Protein 3TJQ (pdb70)

Solvent-accessible surface area: 7248 Å² total; per-residue (Å²): 131,64,83,162,203,52,86,100,112,195,43,73,130,65,66,150,52,2,130,1,3,75,14,134,38,106,60,54,17,12,46,30,54,6,13,39,64,54,30,42,0,24,169,166,80,22,47,15,2,102,43,26,108,40,66,97,121,260,95,10,99,1,61,18,84,41,86,82,67,10,13,0,60,53,96,92,76,32,62,12,66,9,69,2,62,20,11,13,40,142,18,58,121,104,173,163,91,54,20,98,63,122,112,164,26,100

Organism: Homo sapiens (NCBI:txid9606)

GO terms:
  GO:0005576 extracellular region (C, EXP)
  GO:0005886 plasma membrane (C, EXP)
  GO:0005576 extracellular region (C, TAS)
  GO:0004252 serine-type endopeptidase activity (F, TAS)
  GO:0042802 identical protein binding (F, IPI)
  GO:0005515 protein binding (F, IPI)
  GO:0031012 extracellular matrix (C, HDA)
  GO:0005886 plasma membrane (C, IDA)
  GO:0140677 molecular function activator activity (F, EXP)
  GO:0070062 extracellular exosome (C, HDA)

Sequence (106 aa):
GCPDRCEPARCPPQPEHCEGGRARDACGCCEVCGAPEGAACGLQEGPCGEGLQCVVPFAGLCVCASSEPVCGSDANTYANLCQLRAASRRSERRLHRPPVIVLQRGA

Structure (mmCIF, N/CA/C/O backbone):
data_3TJQ
#
_entry.id   3TJQ
#
_cell.length_a   72.085
_cell.length_b   72.085
_cell.length_c   41.289
_cell.angle_alpha   90.00
_cell.angle_beta   90.00
_cell.angle_gamma   120.00
#
_symmetry.space_group_name_H-M   'P 31 2 1'
#
loop_
_entity.id
_entity.type
_entity.pdbx_description
1 polymer 'Serine protease HTRA1'
2 non-polymer 'PLATINUM (II) ION'
3 non-polymer 'CHLORIDE ION'
4 non-polymer 'THIOCYANATE ION'
5 non-polymer GLYCEROL
6 water water
#
loop_
_atom_site.group_PDB
_atom_site.id
_atom_site.type_symbol
_atom_site.label_atom_id
_atom_site.label_alt_id
_atom_site.label_comp_id
_atom_site.label_asym_id
_atom_site.label_entity_id
_atom_site.label_seq_id
_atom_site.pdbx_PDB_ins_code
_atom_site.Cartn_x
_atom_site.Cartn_y
_atom_site.Cartn_z
_atom_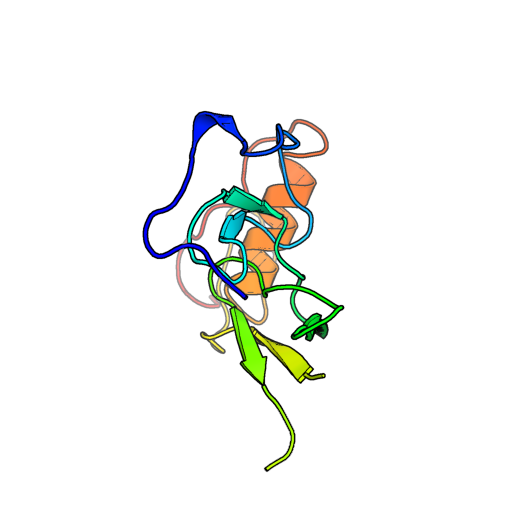site.occupancy
_atom_site.B_iso_or_equiv
_atom_site.auth_seq_id
_atom_site.auth_comp_id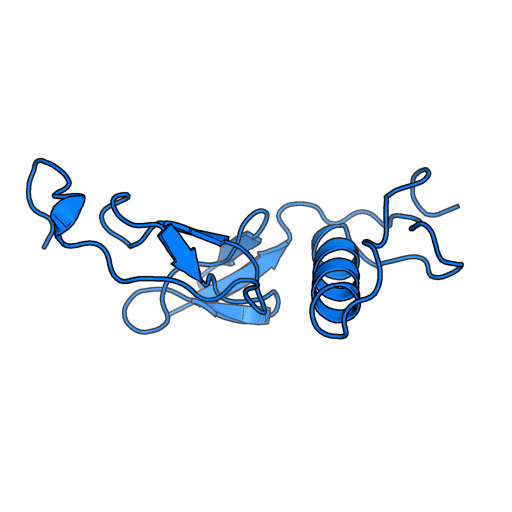
_atom_site.auth_asym_id
_atom_site.auth_atom_id
_atom_site.pdbx_PDB_model_num
ATOM 1 N N . GLY A 1 18 ? -4.693 22.904 24.532 1.00 72.71 36 GLY A N 1
ATOM 2 C CA . GLY A 1 18 ? -6.108 22.450 24.405 1.00 72.22 36 GLY A CA 1
ATOM 3 C C . GLY A 1 18 ? -6.956 23.430 23.617 1.00 66.79 36 GLY A C 1
ATOM 4 O O . GLY A 1 18 ? -7.690 24.232 24.197 1.00 66.73 36 GLY A O 1
ATOM 5 N N . CYS A 1 19 ? -6.852 23.358 22.292 1.00 61.81 37 CYS A N 1
ATOM 6 C CA . CYS A 1 19 ? -7.578 24.260 21.398 1.00 56.05 37 CYS A CA 1
ATOM 7 C C . CYS A 1 19 ? -8.790 23.602 20.742 1.00 55.05 37 CYS A C 1
ATOM 8 O O . CYS A 1 19 ? -8.702 22.463 20.268 1.00 51.27 37 CYS A O 1
ATOM 11 N N . PRO A 1 20 ? -9.918 24.333 20.689 1.00 53.30 38 PRO A N 1
ATOM 12 C CA . PRO A 1 20 ? -11.067 23.870 19.916 1.00 52.92 38 PRO A CA 1
ATOM 13 C C . PRO A 1 20 ? -10.694 23.801 18.436 1.00 52.04 38 PRO A C 1
ATOM 14 O O . PRO A 1 20 ? -9.876 24.603 17.972 1.00 51.49 38 PRO A O 1
ATOM 18 N N . ASP A 1 21 ? -11.280 22.849 17.709 1.00 48.21 39 ASP A N 1
ATOM 19 C CA . ASP A 1 21 ? -10.958 22.638 16.292 1.00 43.99 39 ASP A CA 1
ATOM 20 C C . ASP A 1 21 ? -11.202 23.867 15.421 1.00 36.58 39 ASP A C 1
ATOM 21 O O . ASP A 1 21 ? -10.555 24.030 14.391 1.00 35.64 39 ASP A O 1
ATOM 26 N N . ARG A 1 22 ? -12.150 24.710 15.828 1.00 34.20 40 ARG A N 1
ATOM 27 C CA . ARG A 1 22 ? -12.414 25.955 15.120 1.00 30.57 40 ARG A CA 1
ATOM 28 C C . ARG A 1 22 ? -12.420 27.167 16.069 1.00 30.66 40 ARG A C 1
ATOM 29 O O . ARG A 1 22 ? -13.135 27.193 17.071 1.00 33.65 40 ARG A O 1
ATOM 37 N N . CYS A 1 23 ? -11.593 28.148 15.738 1.00 21.55 41 CYS A N 1
ATOM 38 C CA . CYS A 1 23 ? -11.581 29.460 16.386 1.00 26.15 41 CYS A CA 1
ATOM 39 C C . CYS A 1 23 ? -12.982 30.042 16.568 1.00 27.44 41 CYS A C 1
ATOM 40 O O . CYS A 1 23 ? -13.821 29.963 15.672 1.00 26.66 41 CYS A O 1
ATOM 43 N N . GLU A 1 24 ? -13.212 30.617 17.745 1.00 25.26 42 GLU A N 1
ATOM 44 C CA . GLU A 1 24 ? -14.498 31.212 18.121 1.00 28.40 42 GLU A CA 1
ATOM 45 C C . GLU A 1 24 ? -14.306 32.711 18.338 1.00 23.25 42 GLU A C 1
ATOM 46 O O . GLU A 1 24 ? -14.007 33.163 19.460 1.00 24.85 42 GLU A O 1
ATOM 52 N N . PRO A 1 25 ? -14.448 33.493 17.25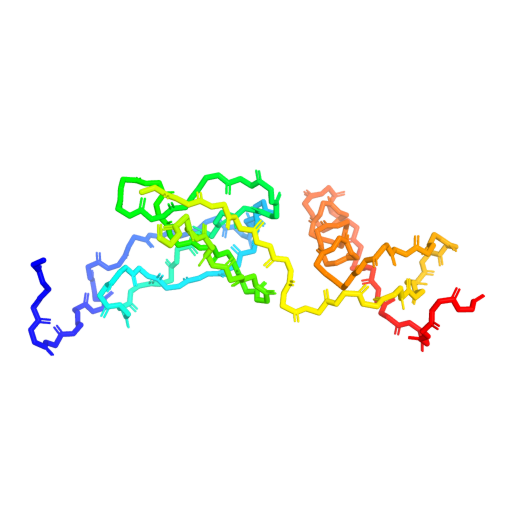4 1.00 25.81 43 PRO A N 1
ATOM 53 C CA . PRO A 1 25 ? -14.037 34.899 17.239 1.00 30.57 43 PRO A CA 1
ATOM 54 C C . PRO A 1 25 ? -14.817 35.778 18.196 1.00 26.84 43 PRO A C 1
ATOM 55 O O . PRO A 1 25 ? -14.290 36.780 18.671 1.00 23.11 43 PRO A O 1
ATOM 59 N N . ALA A 1 26 ? -16.068 35.423 18.465 1.00 31.60 44 ALA A N 1
ATOM 60 C CA . ALA A 1 26 ? -16.913 36.229 19.340 1.00 35.00 44 ALA A CA 1
ATOM 61 C C . ALA A 1 26 ? -16.450 36.142 20.792 1.00 32.09 44 ALA A C 1
ATOM 62 O O . ALA A 1 26 ? -16.945 36.861 21.647 1.00 38.71 44 ALA A O 1
ATOM 64 N N . ARG A 1 27 ? -15.496 35.252 21.052 1.00 37.58 45 ARG A N 1
ATOM 65 C CA . ARG A 1 27 ? -14.920 35.082 22.377 1.00 38.17 45 ARG A CA 1
ATOM 66 C C . ARG A 1 27 ? -13.563 35.771 22.522 1.00 40.20 45 ARG A C 1
ATOM 67 O O . ARG A 1 27 ? -12.916 35.655 23.563 1.00 35.70 45 ARG A O 1
ATOM 75 N N . CYS A 1 28 ? -13.136 36.493 21.489 1.00 26.03 46 CYS A N 1
ATOM 76 C CA . CYS A 1 28 ? -11.813 37.111 21.507 1.00 24.96 46 CYS A CA 1
ATOM 77 C C . CYS A 1 28 ? -11.787 38.396 22.328 1.00 26.03 46 CYS A C 1
ATOM 78 O O . CYS A 1 28 ? -12.648 39.246 22.167 1.00 30.66 46 CYS A O 1
ATOM 81 N N . PRO A 1 29 ? -10.786 38.542 23.220 1.00 31.62 47 PRO A N 1
ATOM 82 C CA . PRO A 1 29 ? -10.758 39.707 24.094 1.00 28.39 47 PRO A CA 1
ATOM 83 C C . PRO A 1 29 ? -10.425 40.981 23.330 1.00 27.12 47 PRO A C 1
ATOM 84 O O . PRO A 1 29 ? -9.678 40.938 22.357 1.00 29.58 47 PRO A O 1
ATOM 88 N N . PRO A 1 30 ? -10.988 42.113 23.762 1.00 28.70 48 PRO A N 1
ATOM 89 C CA . PRO A 1 30 ? -10.638 43.383 23.168 1.00 23.20 48 PRO A CA 1
ATOM 90 C C . PRO A 1 30 ? -9.160 43.711 23.439 1.00 23.52 48 PRO A C 1
ATOM 91 O O . PRO A 1 30 ? -8.588 43.257 24.428 1.00 28.19 48 PRO A O 1
ATOM 95 N N . GLN A 1 31 ? -8.566 44.506 22.567 1.00 21.71 49 GLN A N 1
ATOM 96 C CA . GLN A 1 31 ? -7.117 44.707 22.575 1.00 20.33 49 GLN A CA 1
ATOM 97 C C . GLN A 1 31 ? -6.773 46.188 22.742 1.00 25.84 49 GLN A C 1
ATOM 98 O O . GLN A 1 31 ? -7.606 47.045 22.444 1.00 25.03 49 GLN A O 1
ATOM 104 N N . PRO A 1 32 ? -5.556 46.498 23.238 1.00 24.00 50 PRO A N 1
ATOM 105 C CA . PRO A 1 32 ? -5.104 47.884 23.277 1.00 28.89 50 PRO A CA 1
ATOM 106 C C . PRO A 1 32 ? -4.791 48.405 21.871 1.00 30.44 50 PRO A C 1
ATOM 107 O O . PRO A 1 32 ? -4.558 47.611 20.965 1.00 30.14 50 PRO A O 1
ATOM 111 N N . GLU A 1 33 ? -4.775 49.727 21.704 1.00 32.87 51 GLU A N 1
ATOM 112 C CA . GLU A 1 33 ? -4.450 50.344 20.416 1.00 33.66 51 GLU A CA 1
ATOM 113 C C . GLU A 1 33 ? -3.055 49.966 19.938 1.00 32.66 51 GLU A C 1
ATOM 114 O O . GLU A 1 33 ? -2.853 49.727 18.753 1.00 32.06 51 GLU A O 1
ATOM 120 N N . HIS A 1 34 ? -2.099 49.909 20.863 1.00 24.12 52 HIS A N 1
ATOM 121 C CA . HIS A 1 34 ? -0.739 49.496 20.540 1.00 28.09 52 HIS A CA 1
ATOM 122 C C . HIS A 1 34 ? -0.192 48.508 21.565 1.00 28.68 52 HIS A C 1
ATOM 123 O O . HIS A 1 34 ? -0.492 48.600 22.753 1.00 24.48 52 HIS A O 1
ATOM 130 N N . CYS A 1 35 ? 0.628 47.580 21.091 1.00 27.75 53 CYS A N 1
ATOM 131 C CA . CYS A 1 35 ? 1.259 46.580 21.943 1.00 29.66 53 CYS A CA 1
ATOM 132 C C . CYS A 1 35 ? 2.747 46.849 22.000 1.00 28.18 53 CYS A C 1
ATOM 133 O O . CYS A 1 35 ? 3.365 47.132 20.976 1.00 26.43 53 CYS A O 1
ATOM 136 N N . GLU A 1 36 ? 3.307 46.738 23.204 1.00 31.06 54 GLU A N 1
ATOM 137 C CA . GLU A 1 36 ? 4.746 46.871 23.460 1.00 30.73 54 GLU A CA 1
ATOM 138 C C . GLU A 1 36 ? 5.591 46.043 22.480 1.00 25.61 54 GLU A C 1
ATOM 139 O O . GLU A 1 36 ? 6.505 46.561 21.843 1.00 25.72 54 GLU A O 1
ATOM 145 N N . GLY A 1 37 ? 5.275 44.761 22.338 1.00 25.23 55 GLY A N 1
ATOM 146 C CA . GLY A 1 37 ? 6.034 43.905 21.429 1.00 24.63 55 GLY A CA 1
ATOM 147 C C . GLY A 1 37 ? 5.343 43.630 20.111 1.00 27.08 55 GLY A C 1
ATOM 148 O O . GLY A 1 37 ? 5.688 42.668 19.410 1.00 25.82 55 GLY A O 1
ATOM 149 N N . GLY A 1 38 ? 4.372 44.476 19.774 1.00 24.96 56 GLY A N 1
ATOM 150 C CA . GLY A 1 38 ? 3.586 44.314 18.549 1.00 20.41 56 GLY A CA 1
ATOM 151 C C . GLY A 1 38 ? 2.511 43.250 18.654 1.00 30.60 56 GLY A C 1
ATOM 152 O O . GLY A 1 38 ? 2.229 42.733 19.745 1.00 24.02 56 GLY A O 1
ATOM 153 N N . ARG A 1 39 ? 1.921 42.918 17.507 1.00 26.05 57 ARG A N 1
ATOM 154 C CA . ARG A 1 39 ? 0.749 42.039 17.439 1.00 25.52 57 ARG A CA 1
ATOM 155 C C . ARG A 1 39 ? 1.150 40.584 17.311 1.00 20.89 57 ARG A C 1
ATOM 156 O O . ARG A 1 39 ? 2.263 40.267 16.894 1.00 25.31 57 ARG A O 1
ATOM 164 N N . ALA A 1 40 ? 0.224 39.704 17.675 1.00 21.82 58 ALA A N 1
ATOM 165 C CA . ALA A 1 40 ? 0.401 38.272 17.524 1.00 20.87 58 ALA A CA 1
ATOM 166 C C . ALA A 1 40 ? -0.954 37.599 17.600 1.00 18.10 58 ALA A C 1
ATOM 167 O O . ALA A 1 40 ? -1.963 38.242 17.921 1.00 21.60 58 ALA A O 1
ATOM 169 N N . ARG A 1 41 ? -0.965 36.298 17.338 1.00 21.90 59 ARG A N 1
ATOM 170 C CA . ARG A 1 41 ? -2.143 35.460 17.572 1.00 21.12 59 ARG A CA 1
ATOM 171 C C . ARG A 1 41 ? -1.930 34.593 18.809 1.00 26.02 59 ARG A C 1
ATOM 172 O O . ARG A 1 41 ? -0.786 34.295 19.185 1.00 28.85 59 ARG A O 1
ATOM 180 N N . ASP A 1 42 ? -3.027 34.191 19.439 1.00 25.45 60 ASP A N 1
ATOM 181 C CA . ASP A 1 42 ? -2.957 33.289 20.582 1.00 28.44 60 ASP A CA 1
ATOM 182 C C . ASP A 1 42 ? -2.458 31.906 20.158 1.00 33.89 60 ASP A C 1
ATOM 183 O O . ASP A 1 42 ? -2.298 31.634 18.964 1.00 28.89 60 ASP A O 1
ATOM 188 N N . ALA A 1 43 ? -2.215 31.031 21.131 1.00 35.41 61 ALA A N 1
ATOM 189 C CA . ALA A 1 43 ? -1.617 29.719 20.851 1.00 37.30 61 ALA A CA 1
ATOM 190 C C . ALA A 1 43 ? -2.498 28.816 19.983 1.00 37.97 61 ALA A C 1
ATOM 191 O O . ALA A 1 43 ? -2.012 27.856 19.383 1.00 39.81 61 ALA A O 1
ATOM 193 N N . CYS A 1 44 ? -3.789 29.136 19.913 1.00 34.74 62 CYS A N 1
ATOM 194 C CA . CYS A 1 44 ? -4.726 28.422 19.052 1.00 38.16 62 CYS A CA 1
ATOM 195 C C . CYS A 1 44 ? -4.793 29.023 17.636 1.00 35.30 62 CYS A C 1
ATOM 196 O O . CYS A 1 44 ? -5.496 28.501 16.768 1.00 34.70 62 CYS A O 1
ATOM 199 N N . GLY A 1 45 ? -4.037 30.098 17.407 1.00 27.44 63 GLY A N 1
ATOM 200 C CA . GLY A 1 45 ? -4.088 30.836 16.139 1.00 28.23 63 GLY A CA 1
ATOM 201 C C . GLY A 1 45 ? -5.463 31.444 15.892 1.00 25.84 63 GLY A C 1
ATOM 202 O O . GLY A 1 45 ? -5.895 31.586 14.747 1.00 26.83 63 GLY A O 1
ATOM 203 N N . CYS A 1 46 ? -6.143 31.804 16.976 1.00 23.06 64 CYS A N 1
ATOM 204 C CA . CYS A 1 46 ? -7.487 32.363 16.902 1.00 22.04 64 CYS A CA 1
ATOM 205 C C . CYS A 1 46 ? -7.508 33.889 17.077 1.00 22.23 64 CYS A C 1
ATOM 206 O O . CYS A 1 46 ? -7.708 34.626 16.108 1.00 19.84 64 CYS A O 1
ATOM 209 N N . CYS A 1 47 ? -7.294 34.368 18.299 1.00 21.03 65 CYS A N 1
ATOM 210 C CA . CYS A 1 47 ? -7.471 35.788 18.595 1.00 22.20 65 CYS A CA 1
ATOM 211 C C . CYS A 1 47 ? -6.187 36.581 18.449 1.00 22.33 65 CYS A C 1
ATOM 212 O O . CYS A 1 47 ? -5.093 36.087 18.722 1.00 23.06 65 CYS A O 1
ATOM 215 N N . GLU A 1 48 ? -6.349 37.833 18.055 1.00 23.56 66 GLU A N 1
ATOM 216 C CA . GLU A 1 48 ? -5.269 38.798 18.084 1.00 28.16 66 GLU A CA 1
ATOM 217 C C . GLU A 1 48 ? -4.955 39.142 19.545 1.00 26.95 66 GLU A C 1
ATOM 218 O O . GLU A 1 48 ? -5.863 39.408 20.333 1.00 29.87 66 GLU A O 1
ATOM 224 N N . VAL A 1 49 ? -3.675 39.096 19.905 1.00 19.22 67 VAL A N 1
ATOM 225 C CA . VAL A 1 49 ? -3.208 39.379 21.277 1.00 25.97 67 VAL A CA 1
ATOM 226 C C . VAL A 1 49 ? -1.902 40.170 21.195 1.00 28.09 67 VAL A C 1
ATOM 227 O O . VAL A 1 49 ? -1.266 40.193 20.141 1.00 22.78 67 VAL A O 1
ATOM 231 N N . CYS A 1 50 ? -1.489 40.819 22.285 1.00 18.83 68 CYS A N 1
ATOM 232 C CA . CYS A 1 50 ? -0.173 41.457 22.272 1.00 18.87 68 CYS A CA 1
ATOM 233 C C . CYS A 1 50 ? 0.894 40.388 22.338 1.00 19.37 68 CYS A C 1
ATOM 234 O O . CYS A 1 50 ? 0.771 39.427 23.098 1.00 21.25 68 CYS A O 1
ATOM 237 N N . GLY A 1 51 ? 1.941 40.551 21.538 1.00 19.15 69 GLY A N 1
ATOM 238 C CA . GLY A 1 51 ? 3.043 39.605 21.548 1.00 23.81 69 GLY A CA 1
ATOM 239 C C . GLY A 1 51 ? 4.178 40.072 22.437 1.00 25.42 69 GLY A C 1
ATOM 240 O O . GLY A 1 51 ? 4.313 41.265 22.726 1.00 28.66 69 GLY A O 1
ATOM 241 N N . ALA A 1 52 ? 4.991 39.121 22.877 1.00 22.39 70 ALA A N 1
ATOM 242 C CA . ALA A 1 52 ? 6.182 39.411 23.668 1.00 24.37 70 ALA A CA 1
ATOM 243 C C . ALA A 1 52 ? 7.218 40.146 22.815 1.00 25.63 70 ALA A C 1
ATOM 244 O O . ALA A 1 52 ? 7.405 39.810 21.650 1.00 23.34 70 ALA A O 1
ATOM 246 N N . PRO A 1 53 ? 7.870 41.172 23.388 1.00 28.38 71 PRO A N 1
ATOM 247 C CA . PRO A 1 53 ? 8.930 41.913 22.714 1.00 23.73 71 PRO A CA 1
ATOM 248 C C . PRO A 1 53 ? 10.242 41.147 22.547 1.00 24.25 71 PRO A C 1
ATOM 249 O O . PRO A 1 53 ? 10.445 40.099 23.163 1.00 22.34 71 PRO A O 1
ATOM 253 N N . GLU A 1 54 ? 11.131 41.679 21.710 1.00 24.12 72 GLU A N 1
ATOM 254 C CA . GLU A 1 54 ? 12.474 41.128 21.559 1.00 25.25 72 GLU A CA 1
ATOM 255 C C . GLU A 1 54 ? 13.146 41.054 22.914 1.00 25.07 72 GLU A C 1
ATOM 256 O O . GLU A 1 54 ? 13.078 41.998 23.713 1.00 26.80 72 GLU A O 1
ATOM 262 N N . GLY A 1 55 ? 13.784 39.917 23.167 1.00 22.59 73 GLY A N 1
ATOM 263 C CA . GLY A 1 55 ? 14.495 39.687 24.413 1.00 21.38 73 GLY A CA 1
ATOM 264 C C . GLY A 1 55 ? 13.618 39.296 25.587 1.00 23.71 73 GLY A C 1
ATOM 265 O O . GLY A 1 55 ? 14.129 39.029 26.659 1.00 22.30 73 GLY A O 1
ATOM 266 N N . ALA A 1 56 ? 12.301 39.260 25.395 1.00 25.31 74 ALA A N 1
ATOM 267 C CA . ALA A 1 56 ? 11.387 38.834 26.457 1.00 25.53 74 ALA A CA 1
ATOM 268 C C . ALA A 1 56 ? 11.067 37.338 26.390 1.00 25.72 74 ALA A C 1
ATOM 269 O O . ALA A 1 56 ? 11.261 36.704 25.363 1.00 20.73 74 ALA A O 1
ATOM 271 N N . ALA A 1 57 ? 10.554 36.799 27.490 1.00 19.41 75 ALA A N 1
ATOM 272 C CA . ALA A 1 57 ? 10.230 35.377 27.608 1.00 20.35 75 ALA A CA 1
ATOM 273 C C . ALA A 1 57 ? 9.004 35.018 26.783 1.00 22.72 75 ALA A C 1
ATOM 274 O O . ALA A 1 57 ? 8.054 35.788 26.705 1.00 21.40 75 ALA A O 1
ATOM 276 N N . CYS A 1 58 ? 9.039 33.845 26.159 1.00 18.45 76 CYS A N 1
ATOM 277 C CA . CYS A 1 58 ? 7.930 33.395 25.338 1.00 18.05 76 CYS A CA 1
ATOM 278 C C . CYS A 1 58 ? 7.636 31.927 25.586 1.00 21.12 76 CYS A C 1
ATOM 279 O O . CYS A 1 58 ? 8.467 31.198 26.128 1.00 23.55 76 CYS A O 1
ATOM 282 N N . GLY A 1 59 ? 6.468 31.487 25.134 1.00 22.78 77 GLY A N 1
ATOM 283 C CA . GLY A 1 59 ? 6.137 30.072 25.184 1.00 27.50 77 GLY A CA 1
ATOM 284 C C . GLY A 1 59 ? 5.329 29.732 26.413 1.00 43.63 77 GLY A C 1
ATOM 285 O O . GLY A 1 59 ? 5.573 30.277 27.511 1.00 42.08 77 GLY A O 1
ATOM 286 N N . LEU A 1 60 ? 4.374 28.819 26.219 1.00 44.47 78 LEU A N 1
ATOM 287 C CA . LEU A 1 60 ? 3.545 28.276 27.297 1.00 46.57 78 LEU A CA 1
ATOM 288 C C . LEU A 1 60 ? 2.825 29.382 28.059 1.00 45.63 78 LEU A C 1
ATOM 289 O O . LEU A 1 60 ? 1.898 30.011 27.541 1.00 42.56 78 LEU A O 1
ATOM 294 N N . GLN A 1 61 ? 3.278 29.614 29.289 1.00 43.52 79 GLN A N 1
ATOM 295 C CA . GLN A 1 61 ? 2.731 30.650 30.144 1.00 37.50 79 GLN A CA 1
ATOM 296 C C . GLN A 1 61 ? 3.044 32.063 29.665 1.00 35.66 79 GLN A C 1
ATOM 297 O O . GLN A 1 61 ? 2.253 32.991 29.862 1.00 36.85 79 GLN A O 1
ATOM 303 N N . GLU A 1 62 ? 4.193 32.220 29.020 1.00 27.01 80 GLU A N 1
ATOM 304 C CA . GLU A 1 62 ? 4.710 33.547 28.687 1.00 25.24 80 GLU A CA 1
ATOM 305 C C . GLU A 1 62 ? 4.099 34.132 27.403 1.00 28.18 80 GLU A C 1
ATOM 306 O O . GLU A 1 62 ? 4.193 35.336 27.165 1.00 30.16 80 GLU A O 1
ATOM 312 N N . GLY A 1 63 ? 3.473 33.278 26.593 1.00 31.82 81 GLY A N 1
ATOM 313 C CA . GLY A 1 63 ? 2.737 33.720 25.404 1.00 33.63 81 GLY A CA 1
ATOM 314 C C . GLY A 1 63 ? 3.586 33.812 24.142 1.00 30.99 81 GLY A C 1
ATOM 315 O O . GLY A 1 63 ? 4.780 33.525 24.173 1.00 25.20 81 GLY A O 1
ATOM 316 N N . PRO A 1 64 ? 2.968 34.198 23.010 1.00 29.60 82 PRO A N 1
ATOM 317 C CA . PRO A 1 64 ? 3.726 34.284 21.754 1.00 24.44 82 PRO A CA 1
ATOM 318 C C . PRO A 1 64 ? 4.573 35.542 21.625 1.00 17.54 82 PRO A C 1
ATOM 319 O O . PRO A 1 64 ? 4.273 36.560 22.241 1.00 19.13 82 PRO A O 1
ATOM 323 N N . CYS A 1 65 ? 5.608 35.465 20.799 1.00 19.39 83 CYS A N 1
ATOM 324 C CA . CYS A 1 65 ? 6.377 36.644 20.397 1.00 24.18 83 CYS A CA 1
ATOM 325 C C . CYS A 1 65 ? 5.556 37.478 19.422 1.00 25.17 83 CYS A C 1
ATOM 326 O O . CYS A 1 65 ? 4.740 36.930 18.677 1.00 19.09 83 CYS A O 1
ATOM 329 N N . GLY A 1 66 ? 5.777 38.792 19.418 1.00 22.53 84 GLY A N 1
ATOM 330 C CA . GLY A 1 66 ? 5.111 39.695 18.465 1.00 26.35 84 GLY A CA 1
ATOM 331 C C . GLY A 1 66 ? 5.579 39.508 17.030 1.00 25.95 84 GLY A C 1
ATOM 332 O O . GLY A 1 66 ? 6.503 38.739 16.781 1.00 19.90 84 GLY A O 1
ATOM 333 N N . GLU A 1 67 ? 4.948 40.204 16.078 1.00 19.49 85 GLU A N 1
ATOM 334 C CA . GLU A 1 67 ? 5.318 40.061 14.650 1.00 28.23 85 GLU A CA 1
ATOM 335 C C . GLU A 1 67 ? 6.815 40.261 14.432 1.00 26.34 85 GLU A C 1
ATOM 336 O O . GLU A 1 67 ? 7.427 41.161 15.031 1.00 26.30 85 GLU A O 1
ATOM 342 N N . GLY A 1 68 ? 7.394 39.402 13.596 1.00 21.06 86 GLY A N 1
ATOM 343 C CA . GLY A 1 68 ? 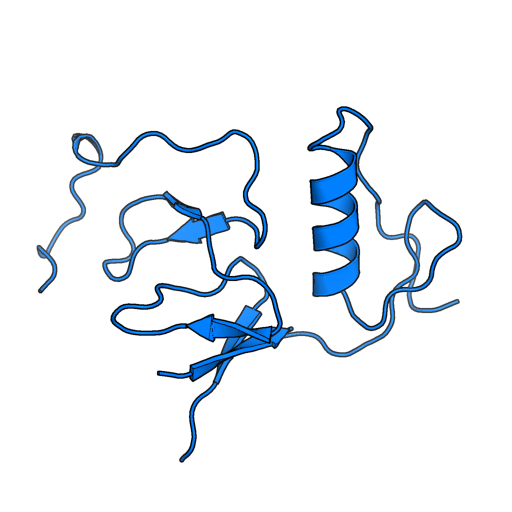8.806 39.500 13.208 1.00 27.74 86 GLY A CA 1
ATOM 344 C C . GLY A 1 68 ? 9.796 38.868 14.183 1.00 29.47 86 GLY A C 1
ATOM 345 O O . GLY A 1 68 ? 11.013 38.939 13.989 1.00 23.33 86 GLY A O 1
ATOM 346 N N . LEU A 1 69 ? 9.268 38.245 15.223 1.00 21.04 87 LEU A N 1
ATOM 347 C CA . LEU A 1 69 ? 10.080 37.649 16.267 1.00 22.05 87 LEU A CA 1
ATOM 348 C C . LEU A 1 69 ? 9.828 36.143 16.305 1.00 23.17 87 LEU A C 1
ATOM 349 O O . LEU A 1 69 ? 8.735 35.681 15.992 1.00 23.70 87 LEU A O 1
ATOM 354 N N . GLN A 1 70 ? 10.863 35.386 16.645 1.00 23.19 88 GLN A N 1
ATOM 355 C CA . GLN A 1 70 ? 10.766 33.936 16.733 1.00 25.06 88 GLN A CA 1
ATOM 356 C C . GLN A 1 70 ? 11.104 33.537 18.167 1.00 22.87 88 GLN A C 1
ATOM 357 O O . GLN A 1 70 ? 12.049 34.063 18.742 1.00 19.72 88 GLN A O 1
ATOM 363 N N . CYS A 1 71 ? 10.323 32.624 18.737 1.00 20.00 89 CYS A N 1
ATOM 364 C CA . CYS A 1 71 ? 10.612 32.108 20.072 1.00 23.48 89 CYS A CA 1
ATOM 365 C C . CYS A 1 71 ? 11.699 31.038 19.956 1.00 23.35 89 CYS A C 1
ATOM 366 O O . CYS A 1 71 ? 11.505 30.030 19.272 1.00 23.59 89 CYS A O 1
ATOM 369 N N . VAL A 1 72 ? 12.849 31.266 20.595 1.00 19.38 90 VAL A N 1
ATOM 370 C CA . VAL A 1 72 ? 13.938 30.284 20.568 1.00 18.07 90 VAL A CA 1
ATOM 371 C C . VAL A 1 72 ? 14.122 29.615 21.925 1.00 25.85 90 VAL A C 1
ATOM 372 O O . VAL A 1 72 ? 13.938 30.243 22.961 1.00 24.34 90 VAL A O 1
ATOM 376 N N . VAL A 1 73 ? 14.478 28.332 21.898 1.00 31.54 91 VAL A N 1
ATOM 377 C CA . VAL A 1 73 ? 14.577 27.505 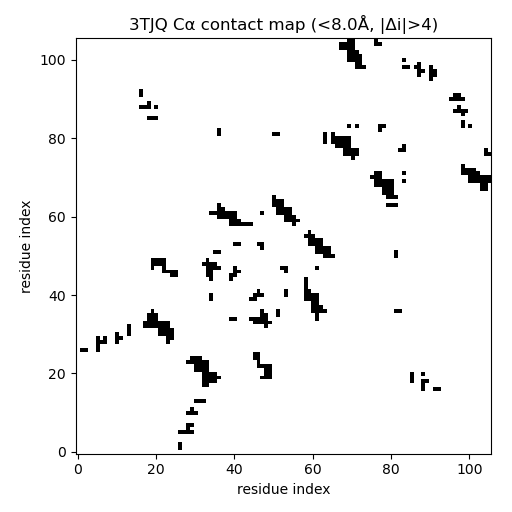23.093 1.00 30.99 91 VAL A CA 1
ATOM 378 C C . VAL A 1 73 ? 15.859 26.677 23.048 1.00 29.16 91 VAL A C 1
ATOM 379 O O . VAL A 1 73 ? 16.341 26.356 21.961 1.00 25.16 91 VAL A O 1
ATOM 383 N N . PRO A 1 74 ? 16.419 26.323 24.224 1.00 33.75 92 PRO A N 1
ATOM 384 C CA . PRO A 1 74 ? 17.572 25.417 24.254 1.00 37.02 92 PRO A CA 1
ATOM 385 C C . PRO A 1 74 ? 17.233 24.056 23.638 1.00 40.59 92 PRO A C 1
ATOM 386 O O . PRO A 1 74 ? 16.139 23.546 23.854 1.00 43.99 92 PRO A O 1
ATOM 390 N N . PHE A 1 75 ? 18.165 23.499 22.868 1.00 37.67 93 PHE A N 1
ATOM 391 C CA . PHE A 1 75 ? 17.973 22.229 22.156 1.00 46.76 93 PHE A CA 1
ATOM 392 C C . PHE A 1 75 ? 18.319 21.046 23.051 1.00 55.96 93 PHE A C 1
ATOM 393 O O . PHE A 1 75 ? 18.671 21.220 24.222 1.00 59.98 93 PHE A O 1
ATOM 401 N N . ALA A 1 89 ? 9.659 27.262 28.026 1.00 36.41 107 ALA A N 1
ATOM 402 C CA . ALA A 1 89 ? 10.117 28.647 28.077 1.00 36.20 107 ALA A CA 1
ATOM 403 C C . ALA A 1 89 ? 11.186 28.943 27.018 1.00 31.48 107 ALA A C 1
ATOM 404 O O . ALA A 1 89 ? 12.065 28.124 26.760 1.00 41.49 107 ALA A O 1
ATOM 406 N N . GLY A 1 90 ? 11.087 30.107 26.388 1.00 26.81 108 GLY A N 1
ATOM 407 C CA . GLY A 1 90 ? 12.088 30.534 25.418 1.00 22.60 108 GLY A CA 1
ATOM 408 C C . GLY A 1 90 ? 12.245 32.037 25.444 1.00 23.04 108 GLY A C 1
ATOM 409 O O . GLY A 1 90 ? 11.632 32.700 26.288 1.00 21.51 108 GLY A O 1
ATOM 410 N N . LEU A 1 91 ? 13.079 32.557 24.535 1.00 18.22 109 LEU A N 1
ATOM 411 C CA . LEU A 1 91 ? 13.290 33.999 24.356 1.00 24.91 109 LEU A CA 1
ATOM 412 C C . LEU A 1 91 ? 12.920 34.428 22.942 1.00 25.16 109 LEU A C 1
ATOM 413 O O . LEU A 1 91 ? 13.119 33.673 21.983 1.00 21.55 109 LEU A O 1
ATOM 418 N N . CYS A 1 92 ? 12.396 35.643 22.812 1.00 21.55 110 CYS A N 1
ATOM 419 C CA . CYS A 1 92 ? 12.066 36.183 21.493 1.00 19.66 110 CYS A CA 1
ATOM 420 C C . CYS A 1 92 ? 13.293 36.836 20.877 1.00 25.40 110 CYS A C 1
ATOM 421 O O . CYS A 1 92 ? 13.946 37.663 21.516 1.00 22.00 110 CYS A O 1
ATOM 424 N N . VAL A 1 93 ? 13.619 36.428 19.654 1.00 21.36 111 VAL A N 1
ATOM 425 C CA . VAL A 1 93 ? 14.708 37.032 18.876 1.00 24.74 111 VAL A CA 1
ATOM 426 C C . VAL A 1 93 ? 14.142 37.535 17.548 1.00 23.36 111 VAL A C 1
ATOM 427 O O . VAL A 1 93 ? 13.174 36.979 17.018 1.00 22.37 111 VAL A O 1
ATOM 431 N N . CYS A 1 94 ? 14.742 38.586 17.011 1.00 24.95 112 CYS A N 1
ATOM 432 C CA . CYS A 1 94 ? 14.270 39.140 15.752 1.00 24.50 112 CYS A CA 1
ATOM 433 C C . CYS A 1 94 ? 14.593 38.169 14.616 1.00 27.03 112 CYS A C 1
ATOM 434 O O . CYS A 1 94 ? 15.715 37.679 14.527 1.00 25.65 112 CYS A O 1
ATOM 437 N N . ALA A 1 95 ? 13.608 37.890 13.765 1.00 22.72 113 ALA A N 1
ATOM 438 C CA . ALA A 1 95 ? 13.819 37.015 12.604 1.00 30.64 113 ALA A CA 1
ATOM 439 C C . ALA A 1 95 ? 14.759 37.625 11.566 1.00 29.98 113 ALA A C 1
ATOM 440 O O . ALA A 1 95 ? 15.312 36.905 10.746 1.00 30.92 113 ALA A O 1
ATOM 442 N N . SER A 1 96 ? 14.931 38.944 11.599 1.00 31.99 114 SER A N 1
ATOM 443 C CA . SER A 1 96 ? 15.966 39.598 10.793 1.00 38.14 114 SER A CA 1
ATOM 444 C C . SER A 1 96 ? 17.042 40.212 11.684 1.00 33.10 114 SER A C 1
ATOM 445 O O . SER A 1 96 ? 16.746 40.735 12.759 1.00 39.34 114 SER A O 1
ATOM 448 N N . SER A 1 97 ? 18.292 40.158 11.236 1.00 36.75 115 SER A N 1
ATOM 449 C CA . SER A 1 97 ? 19.419 40.583 12.066 1.00 35.89 115 SER A CA 1
ATOM 450 C C . SER A 1 97 ? 20.221 41.775 11.514 1.00 41.21 115 SER A C 1
ATOM 451 O O . SER A 1 97 ? 21.224 42.175 12.108 1.00 40.71 115 SER A O 1
ATOM 454 N N . GLU A 1 98 ? 19.783 42.337 10.389 1.00 39.74 116 GLU A N 1
ATOM 455 C CA . GLU A 1 98 ? 20.554 43.377 9.703 1.00 41.25 116 GLU A CA 1
ATOM 456 C C . GLU A 1 98 ? 20.146 44.793 10.101 1.00 40.81 116 GLU A C 1
ATOM 457 O O . GLU A 1 98 ? 18.959 45.061 10.305 1.00 39.60 116 GLU A O 1
ATOM 463 N N . PRO A 1 99 ? 21.130 45.711 10.206 1.00 45.65 117 PRO A N 1
ATOM 464 C CA . PRO A 1 99 ? 20.866 47.111 10.557 1.00 45.63 117 PRO A CA 1
ATOM 465 C C . PRO A 1 99 ? 19.969 47.830 9.551 1.00 46.40 117 PRO A C 1
ATOM 466 O O . PRO A 1 99 ? 20.022 47.541 8.355 1.00 47.77 117 PRO A O 1
ATOM 470 N N . VAL A 1 100 ? 19.149 48.750 10.051 1.00 46.26 118 VAL A N 1
ATOM 471 C CA . VAL A 1 100 ? 18.202 49.502 9.229 1.00 49.32 118 VAL A CA 1
ATOM 472 C C . VAL A 1 100 ? 18.186 50.974 9.649 1.00 49.29 118 VAL A C 1
ATOM 473 O O . VAL A 1 100 ? 18.360 51.283 10.829 1.00 48.70 118 VAL A O 1
ATOM 477 N N . CYS A 1 101 ? 17.973 51.872 8.689 1.00 48.61 119 CYS A N 1
ATOM 478 C CA . CYS A 1 101 ? 17.896 53.305 8.987 1.00 49.60 119 CYS A CA 1
ATOM 479 C C . CYS A 1 101 ? 16.450 53.782 8.924 1.00 49.92 119 CYS A C 1
ATOM 480 O O . CYS A 1 101 ? 15.776 53.625 7.899 1.00 51.29 119 CYS A O 1
ATOM 483 N N . GLY A 1 102 ? 15.982 54.356 10.032 1.00 50.91 120 GLY A N 1
ATOM 484 C CA . GLY A 1 102 ? 14.613 54.845 10.149 1.00 54.75 120 GLY A CA 1
ATOM 485 C C . GLY A 1 102 ? 14.426 56.291 9.727 1.00 61.16 120 GLY A C 1
ATOM 486 O O . GLY A 1 102 ? 15.362 56.934 9.254 1.00 60.92 120 GLY A O 1
ATOM 487 N N . SER A 1 103 ? 13.205 56.791 9.908 1.00 64.47 121 SER A N 1
ATOM 488 C CA . SER A 1 103 ? 12.820 58.148 9.515 1.00 65.27 121 SER A CA 1
ATOM 489 C C . SER A 1 103 ? 13.509 59.220 10.350 1.00 66.91 121 SER A C 1
ATOM 490 O O . SER A 1 103 ? 13.652 60.365 9.915 1.00 68.17 121 SER A O 1
ATOM 493 N N . ASP A 1 104 ? 13.914 58.844 11.558 1.00 66.84 122 ASP A N 1
ATOM 494 C CA . ASP A 1 104 ? 14.792 59.669 12.377 1.00 67.96 122 ASP A CA 1
ATOM 495 C C . ASP A 1 104 ? 16.233 59.511 11.878 1.00 70.12 122 ASP A C 1
ATOM 496 O O . ASP A 1 104 ? 16.461 58.984 10.787 1.00 72.80 122 ASP A O 1
ATOM 501 N N . ALA A 1 105 ? 17.204 59.968 12.658 1.00 76.70 123 ALA A N 1
ATOM 502 C CA . ALA A 1 105 ? 18.602 59.782 12.283 1.00 80.18 123 ALA A CA 1
ATOM 503 C C . ALA A 1 105 ? 19.112 58.411 12.719 1.00 81.72 123 ALA A C 1
ATOM 504 O O . ALA A 1 105 ? 20.035 57.867 12.110 1.00 87.95 123 ALA A O 1
ATOM 506 N N . ASN A 1 106 ? 18.491 57.861 13.762 1.00 79.55 124 ASN A N 1
ATOM 507 C CA . ASN A 1 106 ? 18.952 56.629 14.405 1.00 75.08 124 ASN A CA 1
ATOM 508 C C . ASN A 1 106 ? 18.944 55.386 13.512 1.00 72.13 124 ASN A C 1
ATOM 509 O O . ASN A 1 106 ? 17.934 55.057 12.881 1.00 70.46 124 ASN A O 1
ATOM 514 N N . THR A 1 107 ? 20.091 54.713 13.458 1.00 71.79 125 THR A N 1
ATOM 515 C CA . THR A 1 107 ? 20.195 53.399 12.828 1.00 65.24 125 THR A CA 1
ATOM 516 C C . THR A 1 107 ? 19.864 52.339 13.873 1.00 59.93 125 THR A C 1
ATOM 517 O O . THR A 1 107 ? 20.324 52.413 15.018 1.00 55.77 125 THR A O 1
ATOM 521 N N . TYR A 1 108 ? 19.050 51.366 13.479 1.00 47.48 126 TYR A N 1
ATOM 522 C CA . TYR A 1 108 ? 18.603 50.324 14.395 1.00 44.62 126 TYR A CA 1
ATOM 523 C C . TYR A 1 108 ? 19.318 49.012 14.115 1.00 45.64 126 TYR A C 1
ATOM 524 O O . TYR A 1 108 ? 19.581 48.678 12.958 1.00 47.95 126 TYR A O 1
ATOM 533 N N . ALA A 1 109 ? 19.652 48.297 15.189 1.00 43.42 127 ALA A N 1
ATOM 534 C CA . ALA A 1 109 ? 20.404 47.041 15.118 1.00 43.92 127 ALA A CA 1
ATOM 535 C C . ALA A 1 109 ? 19.670 45.986 14.290 1.00 41.27 127 ALA A C 1
ATOM 536 O O . ALA A 1 109 ? 20.294 45.149 13.633 1.00 41.82 127 ALA A O 1
ATOM 538 N N . ASN A 1 110 ? 18.341 46.038 14.338 1.00 34.53 128 ASN A N 1
ATOM 539 C CA . ASN A 1 110 ? 17.490 45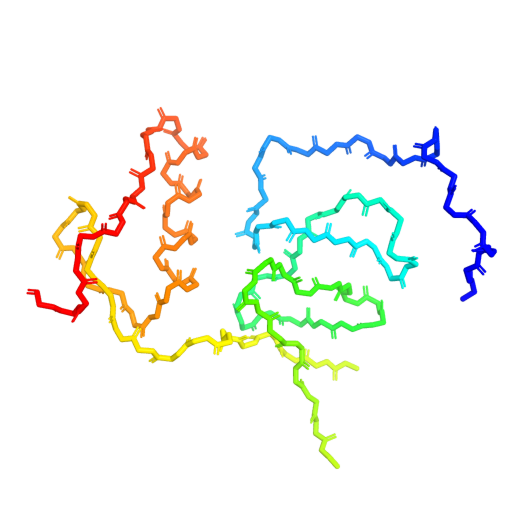.263 13.439 1.00 31.85 128 ASN A CA 1
ATOM 540 C C . ASN A 1 110 ? 16.135 45.937 13.256 1.00 32.82 128 ASN A C 1
ATOM 541 O O . ASN A 1 110 ? 15.861 47.005 13.831 1.00 34.82 128 ASN A O 1
ATOM 546 N N . LEU A 1 111 ? 15.287 45.309 12.454 1.00 31.08 129 LEU A N 1
ATOM 547 C CA . LEU A 1 111 ? 14.010 45.882 12.097 1.00 27.25 129 LEU A CA 1
ATOM 548 C C . LEU A 1 111 ? 12.996 45.755 13.236 1.00 24.95 129 LEU A C 1
ATOM 549 O O . LEU A 1 111 ? 12.077 46.568 13.346 1.00 22.71 129 LEU A O 1
ATOM 554 N N . CYS A 1 112 ? 13.183 44.762 14.102 1.00 28.92 130 CYS A N 1
ATOM 555 C CA . CYS A 1 112 ? 12.360 44.644 15.310 1.00 29.94 130 CYS A CA 1
ATOM 556 C C . CYS A 1 112 ? 12.516 45.854 16.227 1.00 25.71 130 CYS A C 1
ATOM 557 O O . CYS A 1 112 ? 11.526 46.367 16.763 1.00 25.61 130 CYS A O 1
ATOM 560 N N . GLN A 1 113 ? 13.755 46.317 16.383 1.00 26.43 131 GLN 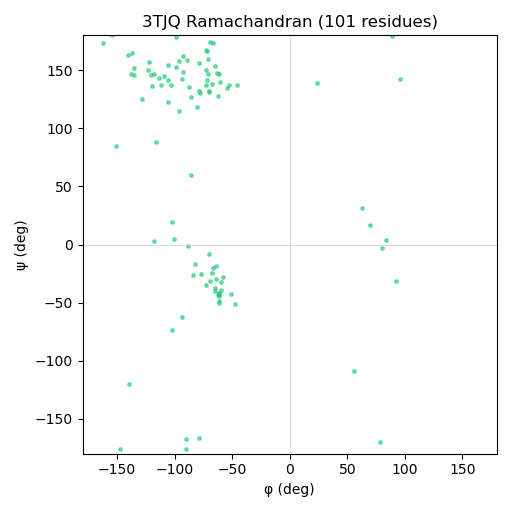A N 1
ATOM 561 C CA . GLN A 1 113 ? 14.053 47.466 17.243 1.00 34.15 131 GLN A CA 1
ATOM 562 C C . GLN A 1 113 ? 13.581 48.775 16.616 1.00 30.63 131 GLN A C 1
ATOM 563 O O . GLN A 1 113 ? 13.110 49.671 17.314 1.00 29.80 131 GLN A O 1
ATOM 569 N N . LEU A 1 114 ? 13.670 48.865 15.291 1.00 32.63 132 LEU A N 1
ATOM 570 C CA . LEU A 1 114 ? 13.101 50.005 14.575 1.00 31.69 132 LEU A CA 1
ATOM 571 C C . LEU A 1 114 ? 11.580 50.077 14.790 1.00 30.92 132 LEU A C 1
ATOM 572 O O . LEU A 1 114 ? 11.045 51.140 15.134 1.00 30.13 132 LEU A O 1
ATOM 577 N N . ARG A 1 115 ? 10.897 48.945 14.612 1.00 27.71 133 ARG A N 1
ATOM 578 C CA . ARG A 1 115 ? 9.437 48.886 14.755 1.00 26.20 133 ARG A CA 1
ATOM 579 C C . ARG A 1 115 ? 8.967 49.170 16.192 1.00 25.06 133 ARG A C 1
ATOM 580 O O . ARG A 1 115 ? 7.939 49.811 16.394 1.00 25.72 133 ARG A O 1
ATOM 588 N N . ALA A 1 116 ? 9.715 48.694 17.182 1.00 24.62 134 ALA A N 1
ATOM 589 C CA . ALA A 1 116 ? 9.389 49.005 18.582 1.00 27.41 134 ALA A CA 1
ATOM 590 C C . ALA A 1 116 ? 9.469 50.505 18.834 1.00 29.29 134 ALA A C 1
ATOM 591 O O . ALA A 1 116 ? 8.526 51.103 19.357 1.00 32.45 134 ALA A O 1
ATOM 593 N N . ALA A 1 117 ? 10.587 51.110 18.435 1.00 32.81 135 ALA A N 1
ATOM 594 C CA . ALA A 1 117 ? 10.741 52.568 18.505 1.00 36.15 135 ALA A CA 1
ATOM 595 C C . ALA A 1 117 ? 9.564 53.281 17.861 1.00 33.36 135 ALA A C 1
ATOM 596 O O . ALA A 1 117 ? 9.057 54.261 18.406 1.00 34.59 135 ALA A O 1
ATOM 598 N N . SER A 1 118 ? 9.122 52.769 16.711 1.00 32.82 136 SER A N 1
ATOM 599 C CA . SER A 1 118 ? 7.960 53.309 16.001 1.00 27.35 136 SER A CA 1
ATOM 600 C C . SER A 1 118 ? 6.675 53.198 16.818 1.00 33.44 136 SER A C 1
ATOM 601 O O .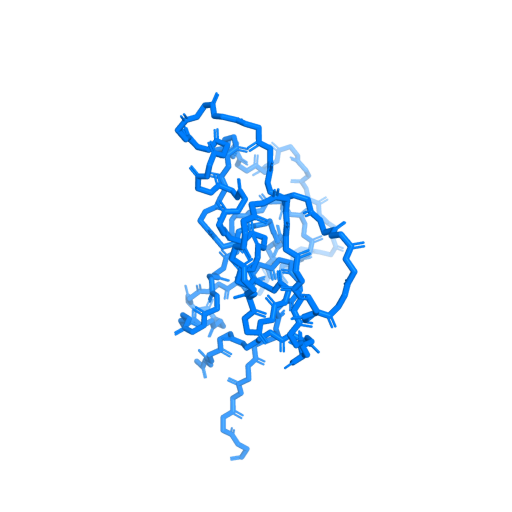 SER A 1 118 ? 5.891 54.142 16.864 1.00 25.55 136 SER A O 1
ATOM 604 N N . ARG A 1 119 ? 6.456 52.048 17.459 1.00 23.52 137 ARG A N 1
ATOM 605 C CA . ARG A 1 119 ? 5.276 51.875 18.309 1.00 26.27 137 ARG A CA 1
ATOM 606 C C . ARG A 1 119 ? 5.297 52.802 19.529 1.00 31.20 137 ARG A C 1
ATOM 607 O O . ARG A 1 119 ? 4.261 53.342 19.912 1.00 33.36 137 ARG A O 1
ATOM 615 N N . ARG A 1 120 ? 6.473 52.969 20.135 1.00 34.67 138 ARG A N 1
ATOM 616 C CA . ARG A 1 120 ? 6.639 53.876 21.274 1.00 44.24 138 ARG A CA 1
ATOM 617 C C . ARG A 1 120 ? 6.312 55.314 20.877 1.00 44.64 138 ARG A C 1
ATOM 618 O O . ARG A 1 120 ? 5.656 56.035 21.625 1.00 48.26 138 ARG A O 1
ATOM 626 N N . SER A 1 121 ? 6.774 55.714 19.694 1.00 43.88 139 SER A N 1
ATOM 627 C CA . SER A 1 121 ? 6.457 57.021 19.123 1.00 45.07 139 SER A CA 1
ATOM 628 C C . SER A 1 121 ? 4.952 57.195 18.877 1.00 45.12 139 SER A C 1
ATOM 629 O O . SER A 1 121 ? 4.389 58.236 19.196 1.00 40.33 139 SER A O 1
ATOM 632 N N . GLU A 1 122 ? 4.305 56.173 18.318 1.00 42.14 140 GLU A N 1
ATOM 633 C CA . GLU A 1 122 ? 2.843 56.186 18.151 1.00 44.30 140 GLU A CA 1
ATOM 634 C C . GLU A 1 122 ? 2.069 56.152 19.484 1.00 42.98 140 GLU A C 1
ATOM 635 O O . GLU A 1 122 ? 1.007 56.763 19.593 1.00 44.96 140 GLU A O 1
ATOM 641 N N A ARG A 1 123 ? 2.605 55.425 20.464 0.50 44.57 141 ARG A N 1
ATOM 642 N N B ARG A 1 123 ? 2.610 55.452 20.482 0.50 44.57 141 ARG A N 1
ATOM 643 C CA A ARG A 1 123 ? 2.058 55.385 21.826 0.50 46.02 141 ARG A CA 1
ATOM 644 C CA B ARG A 1 123 ? 1.998 55.386 21.819 0.50 45.68 141 ARG A CA 1
ATOM 645 C C A ARG A 1 123 ? 1.940 56.795 22.393 0.50 50.99 141 ARG A C 1
ATOM 646 C C B ARG A 1 123 ? 1.973 56.761 22.499 0.50 50.49 141 ARG A C 1
ATOM 647 O O A ARG A 1 123 ? 0.880 57.191 22.887 0.50 50.41 141 ARG A O 1
ATOM 648 O O B ARG A 1 123 ? 1.005 57.101 23.185 0.50 49.65 141 ARG A O 1
ATOM 663 N N . LEU A 1 124 ? 3.032 57.549 22.307 1.00 51.27 142 LEU A N 1
ATOM 664 C CA . LEU A 1 124 ? 3.042 58.941 22.768 1.00 55.44 142 LEU A CA 1
ATOM 665 C C . LEU A 1 124 ? 2.632 59.912 21.652 1.00 49.69 142 LEU A C 1
ATOM 666 O O . LEU A 1 124 ? 3.106 61.049 21.582 1.00 55.68 142 LEU A O 1
ATOM 671 N N . HIS A 1 125 ? 1.736 59.419 20.793 1.00 49.29 143 HIS A N 1
ATOM 672 C CA . HIS A 1 125 ? 0.920 60.212 19.852 1.00 61.04 143 HIS A CA 1
ATOM 673 C C . HIS A 1 125 ? 1.634 60.884 18.674 1.00 71.85 143 HIS A C 1
ATOM 674 O O . HIS A 1 125 ? 1.079 61.781 18.033 1.00 77.01 143 HIS A O 1
ATOM 681 N N . ARG A 1 126 ? 2.848 60.438 18.375 1.00 74.50 144 ARG A N 1
ATOM 682 C CA . ARG A 1 126 ? 3.574 60.928 17.209 1.00 76.45 144 ARG A CA 1
ATOM 683 C C . ARG A 1 126 ? 3.250 60.041 15.986 1.00 75.22 144 ARG A C 1
ATOM 684 O O . ARG A 1 126 ? 2.291 59.261 16.033 1.00 66.68 144 ARG A O 1
ATOM 692 N N . PRO A 1 127 ? 4.022 60.163 14.882 1.00 79.18 145 PRO A N 1
ATOM 693 C CA . PRO A 1 127 ? 3.772 59.293 13.756 1.00 74.17 145 PRO A CA 1
ATOM 694 C C . PRO A 1 127 ? 4.778 58.151 13.839 1.00 64.07 145 PRO A C 1
ATOM 695 O O . PRO A 1 127 ? 5.618 58.140 14.745 1.00 69.46 145 PRO A O 1
ATOM 699 N N . PRO A 1 128 ? 4.719 57.201 12.899 1.00 57.72 146 PRO A N 1
ATOM 700 C CA . PRO A 1 128 ? 5.683 56.115 13.011 1.00 49.14 146 PRO A CA 1
ATOM 701 C C . PRO A 1 128 ? 7.116 56.518 12.652 1.00 44.25 146 PRO A C 1
ATOM 702 O O . PRO A 1 128 ? 7.355 57.606 12.114 1.00 43.07 146 PRO A O 1
ATOM 706 N N . VAL A 1 129 ? 8.059 55.642 12.983 1.00 41.09 147 VAL A N 1
ATOM 707 C CA . VAL A 1 129 ? 9.407 55.707 12.437 1.00 44.00 147 VAL A CA 1
ATOM 708 C C . VAL A 1 129 ? 9.419 54.740 11.251 1.00 46.05 147 VAL A C 1
ATOM 709 O O . VAL A 1 129 ? 9.247 53.536 11.430 1.00 43.27 147 VAL A O 1
ATOM 713 N N . ILE A 1 130 ? 9.597 55.279 10.046 1.00 52.87 148 ILE A N 1
ATOM 714 C CA . ILE A 1 130 ? 9.543 54.500 8.801 1.00 54.67 148 ILE A CA 1
ATOM 715 C C . ILE A 1 130 ? 10.951 54.144 8.335 1.00 54.44 148 ILE A C 1
ATOM 716 O O . ILE A 1 130 ? 11.899 54.860 8.635 1.00 55.96 148 ILE A O 1
ATOM 721 N N . VAL A 1 131 ? 11.083 53.036 7.610 1.00 53.37 149 VAL A N 1
ATOM 722 C CA . VAL A 1 131 ? 12.377 52.598 7.076 1.00 61.72 149 VAL A CA 1
ATOM 723 C C . VAL A 1 131 ? 12.769 53.397 5.828 1.00 64.49 149 VAL A C 1
ATOM 724 O O . VAL A 1 131 ? 11.970 53.529 4.898 1.00 63.29 149 VAL A O 1
ATOM 728 N N . LEU A 1 132 ? 13.997 53.916 5.816 1.00 70.66 150 LEU A N 1
ATOM 729 C CA . LEU A 1 132 ? 14.538 54.632 4.653 1.00 77.51 150 LEU A CA 1
ATOM 730 C C . LEU A 1 132 ? 15.334 53.715 3.714 1.00 81.65 150 LEU A C 1
ATOM 731 O O . LEU A 1 132 ? 14.966 53.548 2.550 1.00 83.84 150 LEU A O 1
ATOM 736 N N . GLN A 1 133 ? 16.420 53.133 4.224 1.00 86.38 151 GLN A N 1
ATOM 737 C CA . GLN A 1 133 ? 17.256 52.207 3.443 1.00 88.98 151 GLN A CA 1
ATOM 738 C C . GLN A 1 133 ? 17.724 51.009 4.285 1.00 88.64 151 GLN A C 1
ATOM 739 O O . GLN A 1 133 ? 16.889 50.250 4.779 1.00 84.08 151 GLN A O 1
ATOM 745 N N . ARG A 1 134 ? 19.038 50.829 4.443 1.00 92.44 152 ARG A N 1
ATOM 746 C CA . ARG A 1 134 ? 19.562 49.721 5.254 1.00 93.98 152 ARG A CA 1
ATOM 747 C C . ARG A 1 134 ? 20.916 50.011 5.914 1.00 92.06 152 ARG A C 1
ATOM 748 O O . ARG A 1 134 ? 21.969 49.656 5.380 1.00 93.96 152 ARG A O 1
ATOM 756 N N . GLY A 1 135 ? 20.874 50.657 7.076 1.00 89.83 153 GLY A N 1
ATOM 757 C CA . GLY A 1 135 ? 22.073 50.907 7.875 1.00 90.24 153 GLY A CA 1
ATOM 758 C C . GLY A 1 135 ? 22.766 52.232 7.612 1.00 94.96 153 GLY A C 1
ATOM 759 O O . GLY A 1 135 ? 23.366 52.808 8.523 1.00 96.09 153 GLY A O 1
ATOM 760 N N . ALA A 1 136 ? 22.682 52.711 6.371 1.00 95.71 154 ALA A N 1
ATOM 761 C CA . ALA A 1 136 ? 23.392 53.920 5.940 1.00 98.86 154 ALA A CA 1
ATOM 762 C C . ALA A 1 136 ? 22.792 55.199 6.524 1.00 98.90 154 ALA A C 1
ATOM 763 O O . ALA A 1 136 ? 23.516 56.148 6.831 1.00 95.68 154 ALA A O 1
#

Secondary structure (DSSP, 8-state):
---SS--GGGPPP--SS-TT-EEE-TTS-SEEEPBPTTSEESTTS--B-TTEEEE----EEEEES--S-EEBSSS-EESSHHHHHHHHHHHHHTT-----B-SS--

B-factor: mean 41.15, std 19.28, range [17.24, 105.41]

Nearest PDB structures (foldseek):
  3tjq-assembly1_A  TM=1.010E+00  e=4.251E-22  Homo sapiens
  8ivd-assembly2_C  TM=6.986E-01  e=3.819E-10  Homo sapiens
  8ivd-assembly1_D  TM=7.021E-01  e=3.279E-09  Homo sapiens
  3zxb-assembly2_C  TM=6.464E-01  e=5.917E-04  Cupiennius salei
  3zxb-assembly1_A  TM=7.017E-01  e=1.398E-03  Cupiennius salei

Foldseek 3Di:
DDDPDADQVPADDADPAALQAWDAWPNNHHIYHADHAFDFDDDPRTHGHPQWDFDDVCSGGTHGVDQFWFQWPDRDIDRGVSRQQSQQRVCVVVPHHGTHTDGTRD

InterPro domains:
  IPR000867 Insulin-like growth factor-binding protein, IGFBP [PF00219] (37-89)
  IPR000867 Insulin-like growth factor-binding protein, IGFBP [PS51323] (33-113)
  IPR000867 Insulin-like growth factor-binding protein, IGFBP [SM00121] (35-112)
  IPR001478 PDZ domain [PS50106] (365-454)
  IPR001478 PDZ domain [SM00228] (381-466)
  IPR001940 Peptidase S1C [PR00834] (213-225)
  IPR001940 Peptidase S1C [PR00834] (234-254)
  IPR001940 Peptidase S1C [PR00834] (275-299)
  IPR001940 Peptidase S1C [PR00834] (313-330)
  IPR001940 Peptidase S1C [PR00834] (335-352)
  IPR001940 Peptidase S1C [PR00834] (427-439)
  IPR002350 Kazal domain [PF07648] (110-155)
  IPR002350 Kazal domain [PS51465] (110-157)
  IPR002350 Kazal domain [SM00280] (109-155)
  IPR009003 Peptidase S1, PA clan [SSF50494] (170-366)
  IPR009030 Growth factor receptor cysteine-rich domain superfamily [SSF57184] (34-122)
  IPR036034 PDZ superfamily [G3DSA:2.30.42.10] (377-479)
  IPR036034 PDZ superfamily [SSF50156] (381-477)
  IPR036058 Kazal domain superfamily [SSF100895] (110-155)
  IPR041489 PDZ domain 6 [PF17820] (414-464)

Radius of gyration: 15.31 Å; Cα contacts (8 Å, |Δi|>4): 232; chains: 1; bounding box: 40×39×27 Å